Protein AF-A0A1I0ZGV3-F1 (afdb_monomer)

Structure (mmCIF, N/CA/C/O backbone):
data_AF-A0A1I0ZGV3-F1
#
_entry.id   AF-A0A1I0ZGV3-F1
#
loop_
_atom_site.group_PDB
_atom_site.id
_atom_site.type_symbol
_atom_site.label_atom_id
_atom_site.label_alt_id
_atom_site.label_comp_id
_atom_site.label_asym_id
_atom_site.label_entity_id
_atom_site.label_seq_id
_atom_site.pdbx_PDB_ins_code
_atom_site.Cartn_x
_atom_site.Cartn_y
_atom_site.Cartn_z
_atom_site.occupancy
_atom_site.B_iso_or_equiv
_atom_site.auth_seq_id
_atom_site.auth_comp_id
_atom_site.auth_asym_id
_atom_site.auth_atom_id
_atom_site.pdbx_PDB_model_num
ATOM 1 N N . MET A 1 1 ? -9.608 -29.585 2.332 1.00 46.09 1 MET A N 1
ATOM 2 C CA . MET A 1 1 ? -9.531 -28.217 2.899 1.00 46.09 1 MET A CA 1
ATOM 3 C C . MET A 1 1 ? -9.778 -28.319 4.401 1.00 46.09 1 MET A C 1
ATOM 5 O O . MET A 1 1 ? -10.838 -28.793 4.777 1.00 46.09 1 MET A O 1
ATOM 9 N N . SER A 1 2 ? -8.791 -28.010 5.250 1.00 60.50 2 SER A N 1
ATOM 10 C CA . SER A 1 2 ? -8.854 -28.297 6.696 1.00 60.50 2 SER A CA 1
ATOM 11 C C . SER A 1 2 ? -9.482 -27.145 7.486 1.00 60.50 2 SER A C 1
ATOM 13 O O . SER A 1 2 ? -8.995 -26.018 7.429 1.00 60.50 2 SER A O 1
ATOM 15 N N . PHE A 1 3 ? -10.524 -27.459 8.259 1.00 58.72 3 PHE A N 1
ATOM 16 C CA . PHE A 1 3 ? -11.260 -26.591 9.192 1.00 58.72 3 PHE A CA 1
ATOM 17 C C . PHE A 1 3 ? -10.350 -25.778 10.138 1.00 58.72 3 PHE A C 1
ATOM 19 O O . PHE A 1 3 ? -10.660 -24.645 10.497 1.00 58.72 3 PHE A O 1
ATOM 26 N N . ARG A 1 4 ? -9.161 -26.310 10.458 1.00 60.09 4 ARG A N 1
ATOM 27 C CA . ARG A 1 4 ? -8.131 -25.636 11.268 1.00 60.09 4 ARG A CA 1
ATOM 28 C C . ARG A 1 4 ? -7.615 -24.333 10.642 1.00 60.09 4 ARG A C 1
ATOM 30 O O . ARG A 1 4 ? -7.276 -23.405 11.367 1.00 60.09 4 ARG A O 1
ATOM 37 N N . ARG A 1 5 ? -7.582 -24.244 9.306 1.00 57.56 5 ARG A N 1
ATOM 38 C CA . ARG A 1 5 ? -7.093 -23.062 8.574 1.00 57.56 5 ARG A CA 1
ATOM 39 C C . ARG A 1 5 ? -8.080 -21.898 8.631 1.00 57.56 5 ARG A C 1
ATOM 41 O O . ARG A 1 5 ? -7.670 -20.748 8.705 1.00 57.56 5 ARG A O 1
ATOM 48 N N . THR A 1 6 ? -9.374 -22.210 8.625 1.00 55.88 6 THR A N 1
ATOM 49 C CA . THR A 1 6 ? -10.443 -21.223 8.792 1.00 55.88 6 THR A CA 1
ATOM 50 C C . THR A 1 6 ? -10.359 -20.597 10.180 1.00 55.88 6 THR A C 1
ATOM 52 O O . THR A 1 6 ? -10.360 -19.382 10.292 1.00 55.88 6 THR A O 1
ATOM 55 N N . ILE A 1 7 ? -10.172 -21.416 11.219 1.00 53.72 7 ILE A N 1
ATOM 56 C CA . ILE A 1 7 ? -10.052 -20.963 12.610 1.00 53.72 7 ILE A CA 1
ATOM 57 C C . ILE A 1 7 ? -8.876 -19.987 12.782 1.00 53.72 7 ILE A C 1
ATOM 59 O O . ILE A 1 7 ? -9.096 -18.867 13.221 1.00 53.72 7 ILE A O 1
ATOM 63 N N . ALA A 1 8 ? -7.657 -20.337 12.357 1.00 57.25 8 ALA A N 1
ATOM 64 C CA . ALA A 1 8 ? -6.487 -19.460 12.522 1.00 57.25 8 ALA A CA 1
ATOM 65 C C . ALA A 1 8 ? -6.652 -18.070 11.864 1.00 57.25 8 ALA A C 1
ATOM 67 O O . ALA A 1 8 ? -6.221 -17.067 12.426 1.00 57.25 8 ALA A O 1
ATOM 68 N N . LYS A 1 9 ? -7.345 -17.994 10.717 1.00 53.84 9 LYS A N 1
ATOM 69 C CA . LYS A 1 9 ? -7.628 -16.733 10.011 1.00 53.84 9 LYS A CA 1
ATOM 70 C C . LYS A 1 9 ? -8.585 -15.807 10.780 1.00 53.84 9 LYS A C 1
ATOM 72 O O . LYS A 1 9 ? -8.523 -14.598 10.601 1.00 53.84 9 LYS A O 1
ATOM 77 N N . TYR A 1 10 ? -9.461 -16.359 11.622 1.00 53.72 10 TYR A N 1
ATOM 78 C CA . TYR A 1 10 ? -10.417 -15.585 12.425 1.00 53.72 10 TYR A CA 1
ATOM 79 C C . TYR A 1 10 ? -9.910 -15.235 13.834 1.00 53.72 10 TYR A C 1
ATOM 81 O O . TYR A 1 10 ? -10.564 -14.447 14.512 1.00 53.72 10 TYR A O 1
ATOM 89 N N . PHE A 1 11 ? -8.769 -15.785 14.270 1.00 56.00 11 PHE A N 1
ATOM 90 C CA . PHE A 1 11 ? -8.153 -15.479 15.573 1.00 56.00 11 PHE A CA 1
ATOM 91 C C . PHE A 1 11 ? -6.962 -14.511 15.492 1.00 56.00 11 PHE A C 1
ATOM 93 O O . PHE A 1 11 ? -6.548 -13.999 16.527 1.00 56.00 11 PHE A O 1
ATOM 100 N N . SER A 1 12 ? -6.422 -14.249 14.297 1.00 72.69 12 SER A N 1
ATOM 101 C CA . SER A 1 12 ? -5.383 -13.234 14.096 1.00 72.69 12 SER A CA 1
ATOM 102 C C . SER A 1 12 ? -6.012 -11.843 13.997 1.00 72.69 12 SER A C 1
ATOM 104 O O . SER A 1 12 ? -6.942 -11.627 13.218 1.00 72.69 12 SER A O 1
ATOM 106 N N . ASP A 1 13 ? -5.495 -10.890 14.767 1.00 85.38 13 ASP A N 1
ATOM 107 C CA . ASP A 1 13 ? -5.765 -9.459 14.604 1.00 85.38 13 ASP A CA 1
ATOM 108 C C . ASP A 1 13 ? -4.978 -8.854 13.431 1.00 85.38 13 ASP A C 1
ATOM 110 O O . ASP A 1 13 ? -5.197 -7.698 13.073 1.00 85.38 13 ASP A O 1
ATOM 114 N N . HIS A 1 14 ? -4.111 -9.651 12.809 1.00 90.19 14 HIS A N 1
ATOM 115 C CA . HIS A 1 14 ? -3.219 -9.262 11.736 1.00 90.19 14 HIS A CA 1
ATOM 116 C C . HIS A 1 14 ? -3.514 -10.003 10.423 1.00 90.19 14 HIS A C 1
ATOM 118 O O . HIS A 1 14 ? -3.778 -11.212 10.423 1.00 90.19 14 HIS A O 1
ATOM 124 N N . ALA A 1 15 ? -3.424 -9.288 9.303 1.00 92.38 15 ALA A N 1
ATOM 125 C CA . ALA A 1 15 ? -3.455 -9.836 7.953 1.00 92.38 15 ALA A CA 1
ATOM 126 C C . ALA A 1 15 ? -2.461 -9.090 7.055 1.00 92.38 15 ALA A C 1
ATOM 128 O O . ALA A 1 15 ? -2.390 -7.863 7.091 1.00 92.38 15 ALA A O 1
ATOM 129 N N . GLU A 1 16 ? -1.750 -9.825 6.206 1.00 94.31 16 GLU A N 1
ATOM 130 C CA . GLU A 1 16 ? -0.783 -9.271 5.259 1.00 94.31 16 GLU A CA 1
ATOM 131 C C . GLU A 1 16 ? -0.945 -9.891 3.869 1.00 94.31 16 GLU A C 1
ATOM 133 O O . GLU A 1 16 ? -1.477 -10.999 3.728 1.00 94.31 16 GLU A O 1
ATOM 138 N N . THR A 1 17 ? -0.491 -9.176 2.841 1.00 96.62 17 THR A N 1
ATOM 139 C CA . THR A 1 17 ? -0.344 -9.733 1.497 1.00 96.62 17 THR A CA 1
ATOM 140 C C . THR A 1 17 ? 1.020 -10.386 1.316 1.00 96.62 17 THR A C 1
ATOM 142 O O . THR A 1 17 ? 2.015 -9.945 1.884 1.00 96.62 17 THR A O 1
ATOM 145 N N . ASN A 1 18 ? 1.081 -11.445 0.507 1.00 94.38 18 ASN A N 1
ATOM 146 C CA . ASN A 1 18 ? 2.346 -11.992 0.013 1.00 94.38 18 ASN A CA 1
ATOM 147 C C . ASN A 1 18 ? 2.156 -12.733 -1.323 1.00 94.38 18 ASN A C 1
ATOM 149 O O . ASN A 1 18 ? 1.044 -13.119 -1.685 1.00 94.38 18 ASN A O 1
ATOM 153 N N . ASP A 1 19 ? 3.244 -12.951 -2.068 1.00 93.75 19 ASP A N 1
ATOM 154 C CA . ASP A 1 19 ? 3.204 -13.511 -3.431 1.00 93.75 19 ASP A CA 1
ATOM 155 C C . ASP A 1 19 ? 2.513 -14.884 -3.528 1.00 93.75 19 ASP A C 1
ATOM 157 O O . ASP A 1 19 ? 1.879 -15.200 -4.535 1.00 93.75 19 ASP A O 1
ATOM 161 N N . THR A 1 20 ? 2.643 -15.723 -2.498 1.00 94.50 20 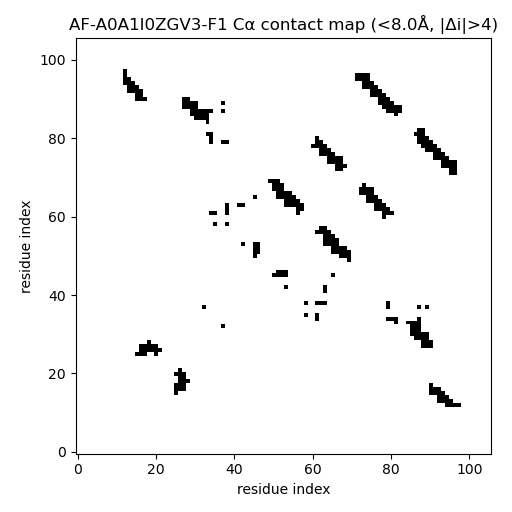THR A N 1
ATOM 162 C CA . THR A 1 20 ? 2.155 -17.112 -2.495 1.00 94.50 20 THR A CA 1
ATOM 163 C C . THR A 1 20 ? 1.040 -17.339 -1.479 1.00 94.50 20 THR A C 1
ATOM 165 O O . THR A 1 20 ? 0.829 -18.465 -1.014 1.00 94.50 20 THR A O 1
ATOM 168 N N . HIS A 1 21 ? 0.292 -16.281 -1.152 1.00 92.81 21 HIS A N 1
ATOM 169 C CA . HIS A 1 21 ? -0.697 -16.327 -0.086 1.00 92.81 21 HIS A CA 1
ATOM 170 C C . HIS A 1 21 ? -1.774 -17.377 -0.389 1.00 92.81 21 HIS A C 1
ATOM 172 O O . HIS A 1 21 ? -2.288 -17.485 -1.506 1.00 92.81 21 HIS A O 1
ATOM 178 N N . ILE A 1 22 ? -2.131 -18.178 0.620 1.00 89.56 22 ILE A N 1
ATOM 179 C CA . ILE A 1 22 ? -3.090 -19.285 0.465 1.00 89.56 22 ILE A CA 1
ATOM 180 C C . ILE A 1 22 ? -4.513 -18.809 0.156 1.00 89.56 22 ILE A C 1
ATOM 182 O O . ILE A 1 22 ? -5.315 -19.547 -0.416 1.00 89.56 22 ILE A O 1
ATOM 186 N N . ASP A 1 23 ? -4.830 -17.591 0.583 1.00 89.75 23 ASP A N 1
ATOM 187 C CA . ASP A 1 23 ? -6.011 -16.848 0.161 1.00 89.75 23 ASP A CA 1
ATOM 188 C C . ASP A 1 23 ? -5.674 -15.989 -1.066 1.00 89.75 23 ASP A C 1
ATOM 190 O O . ASP A 1 23 ? -4.870 -15.063 -0.918 1.00 89.75 23 ASP A O 1
ATOM 194 N N . PRO A 1 24 ? -6.296 -16.244 -2.232 1.00 92.12 24 PRO A N 1
ATOM 195 C CA . PRO A 1 24 ? -6.083 -15.457 -3.441 1.00 92.12 24 PRO A CA 1
ATOM 196 C C . PRO A 1 24 ? -6.379 -13.963 -3.281 1.00 92.12 24 PRO A C 1
ATOM 198 O O . PRO A 1 24 ? -5.768 -13.164 -3.979 1.00 92.12 24 PRO A O 1
ATOM 201 N N . SER A 1 25 ? -7.279 -13.558 -2.374 1.00 92.38 25 SER A N 1
ATOM 202 C CA . SER A 1 25 ? -7.573 -12.130 -2.175 1.00 92.38 25 SER A CA 1
ATOM 203 C C . SER A 1 25 ? -6.487 -11.381 -1.399 1.00 92.38 25 SER A C 1
ATOM 205 O O . SER A 1 25 ? -6.579 -10.168 -1.250 1.00 92.38 25 SER A O 1
ATOM 207 N N . LEU A 1 26 ? -5.514 -12.102 -0.839 1.00 94.62 26 LEU A N 1
ATOM 208 C CA . LEU A 1 26 ? -4.365 -11.552 -0.120 1.00 94.62 26 LEU A CA 1
ATOM 209 C C . LEU A 1 26 ? -3.055 -11.846 -0.869 1.00 94.62 26 LEU A C 1
ATOM 211 O O . LEU A 1 26 ? -1.973 -11.740 -0.301 1.00 94.62 26 LEU A O 1
ATOM 215 N N . GLN A 1 27 ? -3.132 -12.235 -2.142 1.00 97.06 27 GLN A N 1
ATOM 216 C CA . GLN A 1 27 ? -1.938 -12.357 -2.967 1.00 97.06 27 GLN A CA 1
ATOM 217 C C . GLN A 1 27 ? -1.455 -10.981 -3.422 1.00 97.06 27 GLN A C 1
ATOM 219 O O . GLN A 1 27 ? -2.255 -10.105 -3.752 1.00 97.06 27 GLN A O 1
ATOM 224 N N . THR A 1 28 ? -0.138 -10.798 -3.458 1.00 97.00 28 THR A N 1
ATOM 225 C CA . THR A 1 28 ? 0.487 -9.576 -3.971 1.00 97.00 28 THR A CA 1
ATOM 226 C C . THR A 1 28 ? 0.077 -9.323 -5.421 1.00 97.00 28 THR A C 1
ATOM 228 O O . THR A 1 28 ? 0.211 -10.181 -6.297 1.00 97.00 28 THR A O 1
ATOM 231 N N . HIS A 1 29 ? -0.387 -8.105 -5.699 1.00 96.19 29 HIS A N 1
ATOM 232 C CA . HIS A 1 29 ? -0.738 -7.678 -7.049 1.00 96.19 29 HIS A CA 1
ATOM 233 C C . HIS A 1 29 ? 0.346 -6.781 -7.646 1.00 96.19 29 HIS A C 1
ATOM 235 O O . HIS A 1 29 ? 0.880 -5.883 -6.996 1.00 96.19 29 HIS A O 1
ATOM 241 N N . TYR A 1 30 ? 0.622 -7.001 -8.933 1.00 97.81 30 TYR A N 1
ATO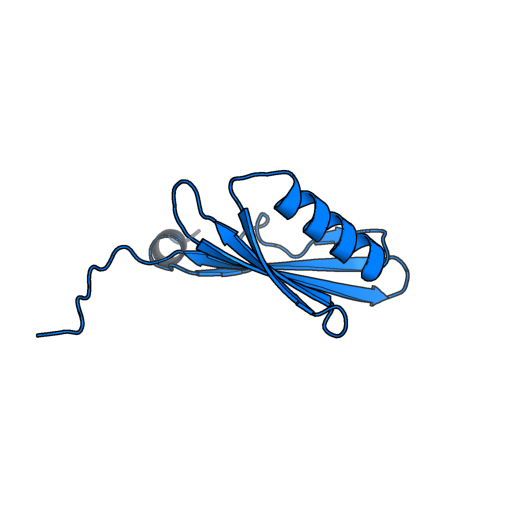M 242 C CA . TYR A 1 30 ? 1.603 -6.239 -9.694 1.00 97.81 30 TYR A CA 1
ATOM 243 C C . TYR A 1 30 ? 0.918 -5.311 -10.691 1.00 97.81 30 TYR A C 1
ATOM 245 O O . TYR A 1 30 ? 0.203 -5.756 -11.590 1.00 97.81 30 TYR A O 1
ATOM 253 N N . TYR A 1 31 ? 1.204 -4.022 -10.578 1.00 97.69 31 TYR A N 1
ATOM 254 C CA . TYR A 1 31 ? 0.595 -2.971 -11.379 1.00 97.69 31 TYR A CA 1
ATOM 255 C C . TYR A 1 31 ? 1.586 -2.392 -12.387 1.00 97.69 31 TYR A C 1
ATOM 257 O O . TYR A 1 31 ? 2.787 -2.268 -12.122 1.00 97.69 31 TYR A O 1
ATOM 265 N N . LYS A 1 32 ? 1.066 -1.993 -13.554 1.00 97.94 32 LYS A N 1
ATOM 266 C CA . LYS A 1 32 ? 1.844 -1.329 -14.606 1.00 97.94 32 LYS A CA 1
ATOM 267 C C . LYS A 1 32 ? 2.012 0.158 -14.297 1.00 97.94 32 LYS A C 1
ATOM 269 O O . LYS A 1 32 ? 1.352 1.007 -14.888 1.00 97.94 32 LYS A O 1
ATOM 274 N N . THR A 1 33 ? 2.880 0.467 -13.344 1.00 98.00 33 THR A N 1
ATOM 275 C CA . THR A 1 33 ? 3.129 1.834 -12.872 1.00 98.00 33 THR A CA 1
ATOM 276 C C . THR A 1 3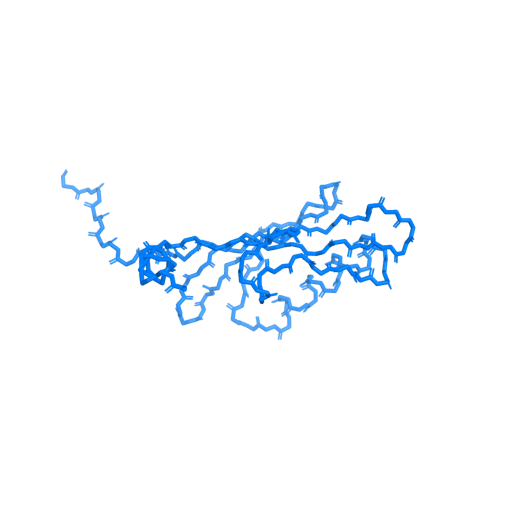3 ? 4.569 1.991 -12.376 1.00 98.00 33 THR A C 1
ATOM 278 O O . THR A 1 33 ? 5.340 1.037 -12.412 1.00 98.00 33 THR A O 1
ATOM 281 N N . THR A 1 34 ? 4.954 3.199 -11.970 1.00 98.00 34 THR A N 1
ATOM 282 C CA . THR A 1 34 ? 6.202 3.447 -11.230 1.00 98.00 34 THR A CA 1
ATOM 283 C C . THR A 1 34 ? 5.918 3.443 -9.728 1.00 98.00 34 THR A C 1
ATOM 285 O O . THR A 1 34 ? 4.774 3.678 -9.329 1.00 98.00 34 THR A O 1
ATOM 288 N N . SER A 1 35 ? 6.936 3.230 -8.882 1.00 96.69 35 SER A N 1
ATOM 289 C CA . SER A 1 35 ? 6.754 3.320 -7.421 1.00 96.69 35 SER A CA 1
ATOM 290 C C . SER A 1 35 ? 6.167 4.665 -6.998 1.00 96.69 35 SER A C 1
ATOM 292 O O . SER A 1 35 ? 5.208 4.705 -6.241 1.00 96.69 35 SER A O 1
ATOM 294 N N . GLU A 1 36 ? 6.678 5.766 -7.557 1.00 97.00 36 GLU A N 1
ATOM 295 C CA . GLU A 1 36 ? 6.204 7.120 -7.249 1.00 97.00 36 GLU A CA 1
ATOM 296 C C . GLU A 1 36 ? 4.717 7.304 -7.582 1.00 97.00 36 GLU A C 1
ATOM 298 O O . GLU A 1 36 ? 3.941 7.778 -6.756 1.00 97.00 36 GLU A O 1
ATOM 303 N N . LYS A 1 37 ? 4.285 6.880 -8.777 1.00 97.94 37 LYS A N 1
ATOM 304 C CA . LYS A 1 37 ? 2.874 6.969 -9.176 1.00 97.94 37 LYS A CA 1
ATOM 30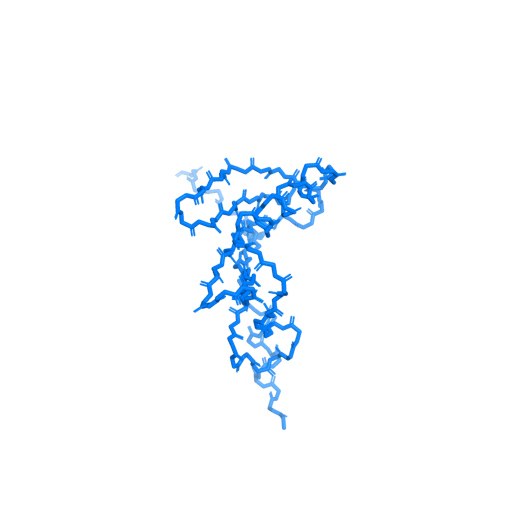5 C C . LYS A 1 37 ? 1.980 6.078 -8.313 1.00 97.94 37 LYS A C 1
ATOM 307 O O . LYS A 1 37 ? 0.859 6.477 -8.012 1.00 97.94 37 LYS A O 1
ATOM 312 N N . GLY A 1 38 ? 2.459 4.893 -7.929 1.00 97.75 38 GLY A N 1
ATOM 313 C CA . GLY A 1 38 ? 1.749 3.999 -7.012 1.00 97.75 38 GLY A CA 1
ATOM 314 C C . GLY A 1 38 ? 1.569 4.620 -5.626 1.00 97.75 38 GLY A C 1
ATOM 315 O O . GLY A 1 38 ? 0.451 4.668 -5.121 1.00 97.75 38 GLY A O 1
ATOM 316 N N . LEU A 1 39 ? 2.638 5.178 -5.055 1.00 98.19 39 LEU A N 1
ATOM 317 C CA . LEU A 1 39 ? 2.599 5.824 -3.743 1.00 98.19 39 LEU A CA 1
ATOM 318 C C . LEU A 1 39 ? 1.685 7.058 -3.744 1.00 98.19 39 LEU A C 1
ATOM 320 O O . LEU A 1 39 ? 0.835 7.190 -2.867 1.00 98.19 39 LEU A O 1
ATOM 324 N N . ASN A 1 40 ? 1.778 7.908 -4.773 1.00 98.12 40 ASN A N 1
ATOM 325 C CA . ASN A 1 40 ? 0.906 9.078 -4.924 1.00 98.12 40 ASN A CA 1
ATOM 326 C C . ASN A 1 40 ? -0.576 8.685 -5.065 1.00 98.12 40 ASN A C 1
ATOM 328 O O . ASN A 1 40 ? -1.458 9.391 -4.579 1.00 98.12 40 ASN A O 1
ATOM 332 N N . MET A 1 41 ? -0.873 7.563 -5.731 1.00 97.44 41 MET A N 1
ATOM 333 C CA . MET A 1 41 ? -2.239 7.042 -5.816 1.00 97.44 41 MET A CA 1
ATOM 334 C C . MET A 1 41 ? -2.763 6.640 -4.432 1.00 97.44 41 MET A C 1
ATOM 336 O O . MET A 1 41 ? -3.875 7.038 -4.086 1.00 97.44 41 MET A O 1
ATOM 340 N N . LEU A 1 42 ? -1.970 5.912 -3.636 1.00 97.44 42 LEU A N 1
ATOM 341 C CA . LEU A 1 42 ? -2.362 5.506 -2.282 1.00 97.44 42 LEU A CA 1
ATOM 342 C C . LEU A 1 42 ? -2.558 6.709 -1.358 1.00 97.44 42 LEU A C 1
ATOM 344 O O . LEU A 1 42 ? -3.551 6.773 -0.636 1.00 97.44 42 LEU A O 1
ATOM 348 N N . GLU A 1 43 ? -1.656 7.690 -1.422 1.00 98.25 43 GLU A N 1
ATOM 349 C CA . GLU A 1 43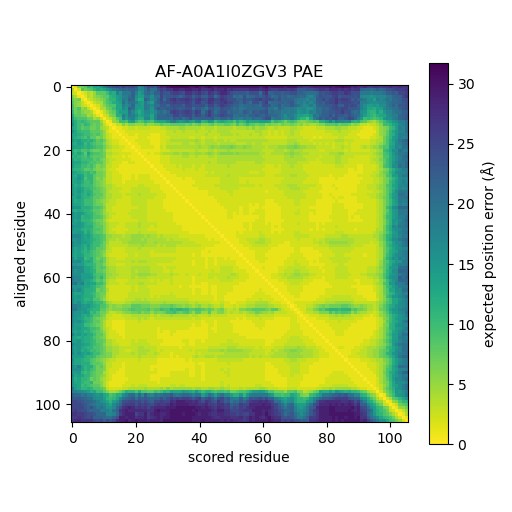 ? -1.785 8.938 -0.670 1.00 98.25 43 GLU A CA 1
ATOM 350 C C . GLU A 1 43 ? -3.104 9.650 -1.003 1.00 98.25 43 GLU A C 1
ATOM 352 O O . GLU A 1 43 ? -3.843 10.045 -0.101 1.00 98.25 43 GLU A O 1
ATOM 357 N N . ASN A 1 44 ? -3.446 9.763 -2.290 1.00 98.12 44 ASN A N 1
ATOM 358 C CA . ASN A 1 44 ? -4.714 10.353 -2.718 1.00 98.12 44 ASN A CA 1
ATOM 359 C C . ASN A 1 44 ? -5.925 9.528 -2.261 1.00 98.12 44 ASN A C 1
ATOM 361 O O . ASN A 1 44 ? -6.929 10.107 -1.850 1.00 98.12 44 ASN A O 1
ATOM 365 N N . LEU A 1 45 ? -5.847 8.194 -2.307 1.00 96.88 45 LEU A N 1
ATOM 366 C CA . LEU A 1 45 ? -6.919 7.310 -1.846 1.00 96.88 45 LEU A CA 1
ATOM 367 C C . LEU A 1 45 ? -7.212 7.538 -0.361 1.00 96.88 45 LEU A C 1
ATOM 369 O O . LEU A 1 45 ? -8.364 7.764 0.003 1.00 96.88 45 LEU A O 1
ATOM 373 N N . PHE A 1 46 ? -6.180 7.539 0.485 1.00 96.88 46 PHE A N 1
ATOM 374 C CA . PHE A 1 46 ? -6.355 7.756 1.920 1.00 96.88 46 PHE A CA 1
ATOM 375 C C . PHE A 1 46 ? -6.790 9.187 2.256 1.00 96.88 46 PHE A C 1
ATOM 377 O O . PHE A 1 46 ? -7.588 9.363 3.169 1.00 96.88 46 PHE A O 1
ATOM 384 N N . LYS A 1 47 ? -6.334 10.210 1.520 1.00 96.94 47 LYS A N 1
ATOM 385 C CA . LYS A 1 47 ? -6.775 11.602 1.741 1.00 96.94 47 LYS A CA 1
ATOM 386 C C . LYS A 1 47 ? -8.232 11.852 1.355 1.00 96.94 47 LYS A C 1
ATOM 388 O O . LYS A 1 47 ? -8.888 12.680 1.982 1.00 96.94 47 LYS A O 1
ATOM 393 N N . ASN A 1 48 ? -8.723 11.177 0.318 1.00 97.62 48 ASN A N 1
ATOM 394 C CA . ASN A 1 48 ? -10.062 11.416 -0.225 1.00 97.62 48 ASN A CA 1
ATOM 395 C C . ASN A 1 48 ? -11.176 10.680 0.530 1.00 97.62 48 ASN A C 1
ATOM 397 O O . ASN A 1 48 ? -12.351 10.939 0.269 1.00 97.62 48 ASN A O 1
ATOM 401 N N . ASP A 1 49 ? -10.837 9.786 1.460 1.00 96.19 49 ASP A N 1
ATOM 402 C CA . ASP A 1 49 ? -11.812 9.069 2.276 1.00 96.19 49 ASP A CA 1
ATOM 403 C C . ASP A 1 49 ? -11.612 9.398 3.771 1.00 96.19 49 ASP A C 1
ATOM 405 O O . ASP A 1 49 ? -10.603 9.010 4.366 1.00 96.19 49 ASP A O 1
ATOM 409 N N . PRO A 1 50 ? -12.586 10.065 4.428 1.00 95.12 50 PRO A N 1
ATOM 410 C CA . PRO A 1 50 ? -12.492 10.469 5.834 1.00 95.12 50 PRO A CA 1
ATOM 411 C C . PRO A 1 50 ? -12.489 9.290 6.821 1.00 95.12 50 PRO A C 1
ATOM 413 O O . PRO A 1 50 ? -12.503 9.501 8.036 1.00 95.12 50 PRO A O 1
ATOM 416 N N . LYS A 1 51 ? -12.564 8.048 6.333 1.00 95.81 51 LYS A N 1
ATOM 417 C CA . LYS A 1 51 ? -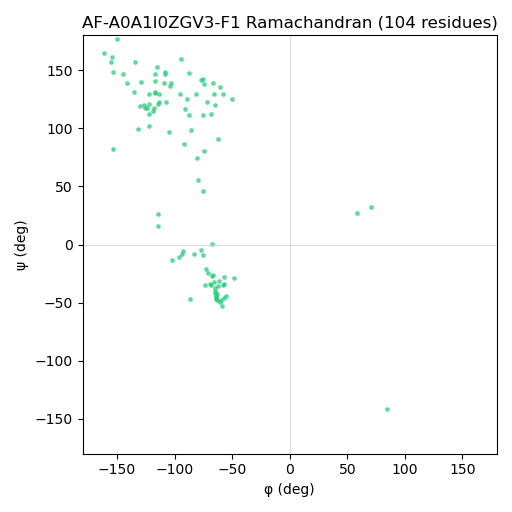12.345 6.834 7.116 1.00 95.81 51 LYS A CA 1
ATOM 418 C C . LYS A 1 51 ? -10.875 6.639 7.493 1.00 95.81 51 LYS A C 1
ATOM 420 O O . LYS A 1 51 ? -10.624 5.968 8.495 1.00 95.81 51 LYS A O 1
ATOM 425 N N . TYR A 1 52 ? -9.935 7.202 6.735 1.00 96.81 52 TYR A N 1
ATOM 426 C CA . TYR A 1 52 ? -8.502 7.019 6.953 1.00 96.81 52 TYR A CA 1
ATOM 427 C C . TYR A 1 52 ? -7.841 8.284 7.501 1.00 96.81 52 TYR A C 1
ATOM 429 O O . TYR A 1 52 ? -8.230 9.409 7.196 1.00 96.81 52 TYR A O 1
ATOM 437 N N . HIS A 1 53 ? -6.805 8.084 8.306 1.00 97.12 53 HIS A N 1
ATOM 438 C CA . HIS A 1 53 ? -5.882 9.120 8.745 1.00 97.12 53 HIS A CA 1
ATOM 439 C C . HIS A 1 53 ? -4.465 8.670 8.398 1.00 97.12 53 HIS A C 1
ATOM 441 O O . HIS A 1 53 ? -4.025 7.644 8.903 1.00 97.12 53 HIS A O 1
ATOM 447 N N . ILE A 1 54 ? -3.764 9.404 7.533 1.00 98.00 54 ILE A N 1
ATOM 448 C CA . ILE A 1 54 ? -2.367 9.100 7.188 1.00 98.00 54 ILE A CA 1
ATOM 449 C C . ILE A 1 54 ? -1.481 9.453 8.386 1.00 98.00 54 ILE A C 1
ATOM 451 O O . ILE A 1 54 ? -1.465 10.606 8.810 1.00 98.00 54 ILE A O 1
ATOM 455 N N . ASN A 1 55 ? -0.729 8.480 8.899 1.00 97.69 55 ASN A N 1
ATOM 456 C CA . ASN A 1 55 ? 0.209 8.679 10.003 1.00 97.69 55 ASN A CA 1
ATOM 457 C C . ASN A 1 55 ? 1.578 9.143 9.488 1.00 97.69 55 ASN A C 1
ATOM 459 O O . ASN A 1 55 ? 2.150 10.086 10.029 1.00 97.69 55 ASN A O 1
ATOM 463 N N . ALA A 1 56 ? 2.110 8.487 8.452 1.00 97.69 56 ALA A N 1
ATOM 464 C CA . ALA A 1 56 ? 3.407 8.818 7.868 1.00 97.69 56 ALA A CA 1
ATOM 465 C C . ALA A 1 56 ? 3.511 8.373 6.403 1.00 97.69 56 ALA A C 1
ATOM 467 O O . ALA A 1 56 ? 2.828 7.450 5.961 1.00 97.69 56 ALA A O 1
ATOM 468 N N . ILE A 1 57 ? 4.409 9.023 5.658 1.00 98.00 57 ILE A N 1
ATOM 469 C CA . ILE A 1 57 ? 4.780 8.650 4.289 1.00 98.00 57 ILE A CA 1
ATOM 470 C C . ILE A 1 57 ? 6.305 8.600 4.216 1.00 98.00 57 ILE A C 1
ATOM 472 O O . ILE A 1 57 ? 6.964 9.622 4.410 1.00 98.00 57 ILE A O 1
ATOM 476 N N . SER A 1 58 ? 6.863 7.434 3.898 1.00 96.94 58 SER A N 1
ATOM 477 C CA . SER A 1 58 ? 8.283 7.255 3.599 1.00 96.94 58 SER A CA 1
ATOM 478 C C . SER A 1 58 ? 8.471 7.076 2.099 1.00 96.94 58 SER A C 1
ATOM 480 O O . SER A 1 58 ? 8.334 5.983 1.554 1.00 96.94 58 SER A O 1
ATOM 482 N N . LYS A 1 59 ? 8.801 8.165 1.400 1.00 95.56 59 LYS A N 1
ATOM 483 C CA . LYS A 1 59 ? 9.062 8.108 -0.048 1.00 95.56 59 LYS A CA 1
ATOM 484 C C . LYS A 1 59 ? 10.307 7.291 -0.386 1.00 95.56 59 LYS A C 1
ATOM 486 O O . LYS A 1 59 ? 10.335 6.655 -1.432 1.00 95.56 59 LYS A O 1
ATOM 491 N N . GLU A 1 60 ? 11.306 7.308 0.494 1.00 95.12 60 GLU A N 1
ATOM 492 C CA . GLU A 1 60 ? 12.556 6.563 0.324 1.00 95.12 60 GLU A CA 1
ATOM 493 C C . GLU A 1 60 ? 12.322 5.049 0.340 1.00 95.12 60 GLU A C 1
ATOM 495 O O . GLU A 1 60 ? 12.865 4.333 -0.498 1.00 95.12 60 GLU A O 1
ATOM 500 N N . HIS A 1 61 ? 11.469 4.570 1.248 1.00 95.62 61 HIS A N 1
ATOM 501 C CA . HIS A 1 61 ? 11.143 3.146 1.362 1.00 95.62 61 HIS A CA 1
ATOM 502 C C . HIS A 1 61 ? 9.905 2.742 0.549 1.00 95.62 61 HIS A C 1
ATOM 504 O O . HIS A 1 61 ? 9.604 1.559 0.427 1.00 95.62 61 HIS A O 1
ATOM 510 N N . GLY A 1 62 ? 9.205 3.709 -0.054 1.00 97.25 62 GLY A N 1
ATOM 511 C CA . GLY A 1 62 ? 7.981 3.461 -0.812 1.00 97.25 62 GLY A CA 1
ATOM 512 C C . GLY A 1 62 ? 6.799 3.077 0.077 1.00 97.25 62 GLY A C 1
ATOM 513 O O . GLY A 1 62 ? 5.952 2.304 -0.352 1.00 97.25 62 GLY A O 1
ATOM 514 N N . GLU A 1 63 ? 6.732 3.592 1.303 1.00 98.06 63 GLU A N 1
ATOM 515 C CA . GLU A 1 63 ? 5.742 3.183 2.301 1.00 98.06 63 GLU A CA 1
ATOM 516 C C . GLU A 1 63 ? 4.806 4.323 2.699 1.00 98.06 63 GLU A C 1
ATOM 518 O O . GLU A 1 63 ? 5.197 5.491 2.778 1.00 98.06 63 GLU A O 1
ATOM 523 N N . ILE A 1 64 ? 3.560 3.973 3.000 1.00 98.44 64 ILE A N 1
ATOM 524 C CA . ILE A 1 64 ? 2.572 4.858 3.613 1.00 98.44 64 ILE A CA 1
ATOM 525 C C . ILE A 1 64 ? 1.856 4.110 4.733 1.00 98.44 64 ILE A C 1
ATOM 527 O O . ILE A 1 64 ? 1.380 2.992 4.541 1.00 98.44 64 ILE A O 1
ATOM 531 N N . SER A 1 65 ? 1.765 4.736 5.903 1.00 98.06 65 SER A N 1
ATOM 532 C CA . SER A 1 65 ? 0.997 4.213 7.027 1.00 98.06 65 SER A CA 1
ATOM 533 C C . SER A 1 65 ? -0.254 5.046 7.274 1.00 98.06 65 SER A C 1
ATOM 535 O O . SER A 1 65 ? -0.235 6.277 7.181 1.00 98.06 65 SER A O 1
ATOM 537 N N . ALA A 1 66 ? -1.360 4.366 7.565 1.00 98.00 66 ALA A N 1
ATOM 538 C CA . ALA A 1 66 ? -2.644 4.991 7.837 1.00 98.00 66 ALA A CA 1
ATOM 539 C C . ALA A 1 66 ? -3.443 4.224 8.898 1.00 98.00 66 ALA A C 1
ATOM 541 O O . ALA A 1 66 ? -3.425 2.996 8.956 1.00 98.00 66 ALA A O 1
ATOM 542 N N . THR A 1 67 ? -4.219 4.948 9.696 1.00 97.06 67 THR A N 1
ATOM 543 C CA . THR A 1 67 ? -5.169 4.385 10.657 1.00 97.06 67 THR A CA 1
ATOM 544 C C . THR A 1 67 ? -6.592 4.506 10.120 1.00 97.06 67 THR A C 1
ATOM 546 O O . THR A 1 67 ? -6.999 5.562 9.636 1.00 97.06 67 THR A O 1
ATOM 549 N N . ILE A 1 68 ? -7.391 3.447 10.260 1.00 95.38 68 ILE A N 1
ATOM 550 C CA . ILE A 1 68 ? -8.846 3.519 10.104 1.00 95.38 68 ILE A CA 1
ATOM 551 C C . ILE A 1 68 ? -9.434 4.179 11.354 1.00 95.38 68 ILE A C 1
ATOM 553 O O . ILE A 1 68 ? -9.431 3.587 12.431 1.00 95.38 68 ILE A O 1
ATOM 557 N N . VAL A 1 69 ? -9.974 5.388 11.209 1.00 92.00 69 VAL A N 1
ATOM 558 C CA . VAL A 1 69 ? -10.531 6.180 12.322 1.00 92.00 69 VAL A CA 1
ATOM 559 C C . VAL A 1 69 ? -12.049 6.040 12.474 1.00 92.00 69 VAL A C 1
ATOM 561 O O . VAL A 1 69 ? -12.606 6.458 13.488 1.00 92.00 69 VAL A O 1
ATOM 564 N N . LYS A 1 70 ? -12.737 5.432 11.495 1.00 89.06 70 LYS A N 1
ATOM 565 C CA . LYS A 1 70 ? -14.189 5.178 11.530 1.00 89.06 70 LYS A CA 1
ATOM 566 C C . LYS A 1 70 ? -14.511 3.690 11.379 1.00 89.06 70 LYS A C 1
ATOM 568 O O . LYS A 1 70 ? -14.087 3.051 10.417 1.00 89.06 70 LYS A O 1
ATOM 573 N N . GLY A 1 71 ? -15.338 3.161 12.283 1.00 86.75 71 GLY A N 1
ATOM 574 C CA . GLY A 1 71 ? -15.714 1.744 12.317 1.00 86.75 71 GLY A CA 1
ATOM 575 C C . GLY A 1 71 ? -14.684 0.888 13.059 1.00 86.75 71 GLY A C 1
ATOM 576 O O . GLY A 1 71 ? -14.153 1.317 14.081 1.00 86.75 71 GLY A O 1
ATOM 577 N N . LYS A 1 72 ? -14.408 -0.329 12.565 1.00 86.25 72 LYS A N 1
ATOM 578 C CA . LYS A 1 72 ? -13.372 -1.203 13.140 1.00 86.25 72 LYS A CA 1
ATOM 579 C C . LYS A 1 72 ? -11.991 -0.589 12.888 1.00 86.25 72 LYS A C 1
ATOM 581 O O . LYS A 1 72 ? -11.560 -0.519 11.736 1.00 86.25 72 LYS A O 1
ATOM 586 N N . LYS A 1 73 ? -11.328 -0.145 13.959 1.00 91.69 73 LYS A N 1
ATOM 587 C CA . LYS A 1 73 ? -10.001 0.472 13.898 1.00 91.69 73 LYS A CA 1
ATOM 588 C C . LYS A 1 73 ? -8.943 -0.537 13.465 1.00 91.69 73 LYS A C 1
ATOM 590 O O . LYS A 1 73 ? -8.954 -1.695 13.887 1.00 91.69 73 LYS A O 1
ATOM 595 N N . ALA A 1 74 ? -8.035 -0.076 12.619 1.00 94.25 74 ALA A N 1
ATOM 596 C CA . ALA A 1 74 ? -6.889 -0.840 12.165 1.00 94.25 74 ALA A CA 1
ATOM 597 C C . ALA A 1 74 ? -5.757 0.102 11.777 1.00 94.25 74 ALA A C 1
ATOM 599 O O . ALA A 1 74 ? -6.006 1.199 11.275 1.00 94.25 74 ALA A O 1
ATOM 600 N N . PHE A 1 75 ? -4.534 -0.357 11.978 1.00 95.69 75 PHE A N 1
ATOM 601 C CA . PHE A 1 75 ? -3.330 0.240 11.443 1.00 95.69 75 PHE A CA 1
ATOM 602 C C . PHE A 1 75 ? -2.957 -0.472 10.145 1.00 95.69 75 PHE A C 1
ATOM 604 O O . PHE A 1 75 ? -2.927 -1.700 10.090 1.00 95.69 75 PHE A O 1
ATOM 611 N N . ILE A 1 76 ? -2.722 0.308 9.099 1.00 97.06 76 ILE A N 1
ATOM 612 C CA . ILE A 1 76 ? -2.385 -0.150 7.757 1.00 97.06 76 ILE A CA 1
ATOM 613 C C . ILE A 1 76 ? -0.985 0.362 7.447 1.00 97.06 76 ILE A C 1
ATOM 615 O O . ILE A 1 76 ? -0.728 1.558 7.573 1.00 97.06 76 ILE A O 1
ATOM 619 N N . VAL A 1 77 ? -0.116 -0.522 6.979 1.00 98.06 77 VAL A N 1
ATOM 620 C CA . VAL A 1 77 ? 1.120 -0.179 6.277 1.00 98.06 77 VAL A CA 1
ATOM 621 C C . VAL A 1 77 ? 0.964 -0.667 4.847 1.00 98.06 77 VAL A C 1
ATOM 623 O O . VAL A 1 77 ? 0.680 -1.842 4.626 1.00 98.06 77 VAL A O 1
ATOM 626 N N . ALA A 1 78 ? 1.100 0.237 3.883 1.00 98.31 78 ALA A N 1
ATOM 627 C CA . ALA A 1 78 ? 1.116 -0.106 2.472 1.00 98.31 78 ALA A CA 1
ATOM 628 C C . ALA A 1 78 ? 2.499 0.177 1.886 1.00 98.31 78 ALA A C 1
ATOM 630 O O . ALA A 1 78 ? 3.023 1.283 2.035 1.00 98.31 78 ALA A O 1
ATOM 631 N N . THR A 1 79 ? 3.056 -0.812 1.197 1.00 98.44 79 THR A N 1
ATOM 632 C CA . THR A 1 79 ? 4.411 -0.783 0.642 1.00 98.44 79 THR A CA 1
ATOM 633 C C . THR A 1 79 ? 4.339 -0.871 -0.878 1.00 98.44 79 THR A C 1
ATOM 635 O O . THR A 1 79 ? 3.637 -1.711 -1.437 1.00 98.44 79 THR A O 1
ATOM 638 N N . VAL A 1 80 ? 5.060 0.014 -1.564 1.00 98.38 80 VAL A N 1
ATOM 639 C CA . VAL A 1 80 ? 5.052 0.174 -3.020 1.00 98.38 80 VAL A CA 1
ATOM 640 C C . VAL A 1 80 ? 6.464 -0.022 -3.562 1.00 98.38 80 VAL A C 1
ATOM 642 O O . VAL A 1 80 ? 7.298 0.884 -3.521 1.00 98.38 80 VAL A O 1
ATOM 645 N N . ILE A 1 81 ? 6.727 -1.198 -4.136 1.00 97.56 81 ILE A N 1
ATOM 646 C CA . ILE A 1 81 ? 8.061 -1.580 -4.622 1.00 97.56 81 ILE A CA 1
ATOM 647 C C . ILE A 1 81 ? 8.011 -1.919 -6.112 1.00 97.56 81 ILE A C 1
ATOM 649 O O . ILE A 1 81 ? 7.317 -2.835 -6.554 1.00 97.56 81 ILE A O 1
ATOM 653 N N . MET A 1 82 ? 8.792 -1.199 -6.918 1.00 97.62 82 MET A N 1
ATOM 654 C CA . MET A 1 82 ? 8.982 -1.503 -8.336 1.00 97.62 82 MET A CA 1
ATOM 655 C C . MET A 1 82 ? 10.099 -2.531 -8.506 1.00 97.62 82 MET A C 1
ATOM 657 O O . MET A 1 82 ? 11.276 -2.189 -8.531 1.00 97.62 82 MET A O 1
ATOM 661 N N . VAL A 1 83 ? 9.719 -3.799 -8.662 1.00 96.81 83 VAL A N 1
ATOM 662 C CA . VAL A 1 83 ? 10.665 -4.922 -8.798 1.00 96.81 83 VAL A CA 1
ATOM 663 C C . VAL A 1 83 ? 11.372 -4.956 -10.160 1.00 96.81 83 VAL A C 1
ATOM 665 O O . VAL A 1 83 ? 12.418 -5.579 -10.307 1.00 96.81 83 VAL A O 1
ATOM 668 N N . ARG A 1 84 ? 10.791 -4.312 -11.182 1.00 96.44 84 ARG A N 1
ATOM 669 C CA . ARG A 1 84 ? 11.396 -4.028 -12.499 1.00 96.44 84 ARG A CA 1
ATOM 670 C C . ARG A 1 84 ? 10.605 -2.907 -13.191 1.00 96.44 84 ARG A C 1
ATOM 672 O O . ARG A 1 84 ? 9.475 -2.650 -12.770 1.00 96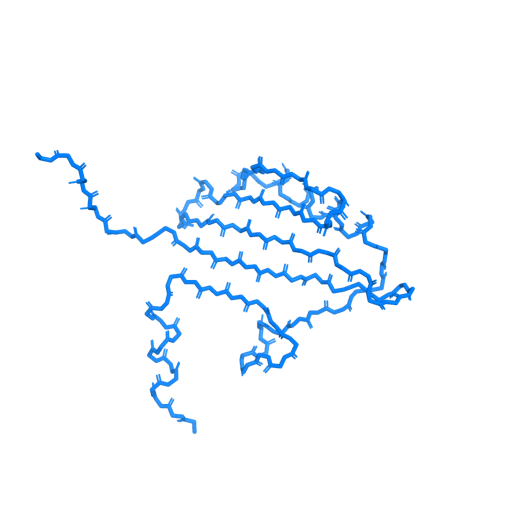.44 84 ARG A O 1
ATOM 679 N N . PRO A 1 85 ? 11.118 -2.263 -14.257 1.00 97.38 85 PRO A N 1
ATOM 680 C CA . PRO A 1 85 ? 10.424 -1.155 -14.914 1.00 97.38 85 PRO A CA 1
ATOM 681 C C . PRO A 1 85 ? 8.965 -1.483 -15.254 1.00 97.38 85 PRO A C 1
ATOM 683 O O . PRO A 1 85 ? 8.683 -2.482 -15.919 1.00 97.38 85 PRO A O 1
ATOM 686 N N . TYR A 1 86 ? 8.043 -0.638 -14.783 1.00 95.12 86 TYR A N 1
ATOM 687 C CA . TYR A 1 86 ? 6.594 -0.785 -14.965 1.00 95.12 86 TYR A CA 1
ATOM 688 C C . TYR A 1 86 ? 5.992 -2.088 -14.418 1.00 95.12 86 TYR A C 1
ATOM 690 O O . TYR A 1 86 ? 4.966 -2.555 -14.913 1.00 95.12 86 TYR A O 1
ATOM 698 N N . ARG A 1 87 ? 6.614 -2.682 -13.399 1.00 98.00 87 ARG A N 1
ATOM 699 C CA . ARG A 1 87 ? 6.036 -3.764 -12.603 1.00 98.00 87 ARG A CA 1
ATOM 700 C C . ARG A 1 87 ? 6.236 -3.434 -11.129 1.00 98.00 87 ARG A C 1
ATOM 702 O O . ARG A 1 87 ? 7.311 -3.669 -10.579 1.00 98.00 87 ARG A O 1
ATOM 709 N N . THR A 1 88 ? 5.183 -2.914 -10.514 1.00 98.50 88 THR A N 1
ATOM 710 C CA . THR A 1 88 ? 5.189 -2.451 -9.125 1.00 98.50 88 THR A CA 1
ATOM 711 C C . THR A 1 88 ? 4.265 -3.306 -8.281 1.00 98.50 88 THR A C 1
ATOM 713 O O . THR A 1 88 ? 3.078 -3.395 -8.586 1.00 98.50 88 THR A O 1
ATOM 716 N N . ALA A 1 89 ? 4.819 -3.936 -7.251 1.00 98.25 89 ALA A N 1
ATOM 717 C CA . ALA A 1 89 ? 4.051 -4.569 -6.193 1.00 98.25 89 ALA A CA 1
ATOM 718 C C . ALA A 1 89 ? 3.465 -3.483 -5.285 1.00 98.25 89 ALA A C 1
ATOM 720 O O . ALA A 1 89 ? 4.143 -2.497 -4.979 1.00 98.25 89 ALA A O 1
ATOM 721 N N . ILE A 1 90 ? 2.206 -3.662 -4.899 1.00 97.56 90 ILE A N 1
ATOM 722 C CA . ILE A 1 90 ? 1.587 -2.906 -3.813 1.00 97.56 90 ILE A CA 1
ATOM 723 C C . ILE A 1 90 ? 1.104 -3.931 -2.800 1.00 97.56 90 ILE A C 1
ATOM 725 O O . ILE A 1 90 ? 0.188 -4.700 -3.099 1.00 97.56 90 ILE A O 1
ATOM 729 N N . ASP A 1 91 ? 1.736 -3.920 -1.636 1.00 97.62 91 ASP A N 1
ATOM 730 C CA . ASP A 1 91 ? 1.482 -4.852 -0.549 1.00 97.62 91 ASP A CA 1
ATOM 731 C C . ASP A 1 91 ? 0.928 -4.137 0.673 1.00 97.62 91 ASP A C 1
ATOM 733 O O . ASP A 1 91 ? 1.170 -2.947 0.876 1.00 97.62 91 ASP A O 1
ATOM 737 N N . PHE A 1 92 ? 0.166 -4.872 1.477 1.00 97.56 92 PHE A N 1
ATOM 738 C CA . PHE A 1 92 ? -0.488 -4.358 2.667 1.00 97.56 92 PHE A CA 1
ATOM 739 C C . PHE A 1 92 ? -0.185 -5.239 3.865 1.00 97.56 92 PHE A C 1
ATOM 741 O O . PHE A 1 92 ? -0.247 -6.461 3.791 1.00 97.56 92 PHE A O 1
ATOM 748 N N . SER A 1 93 ? 0.044 -4.584 4.990 1.00 96.50 93 SER A N 1
ATOM 749 C CA . SER A 1 93 ? 0.129 -5.164 6.317 1.00 96.50 93 SER A CA 1
ATOM 750 C C . SER A 1 93 ? -0.902 -4.440 7.179 1.00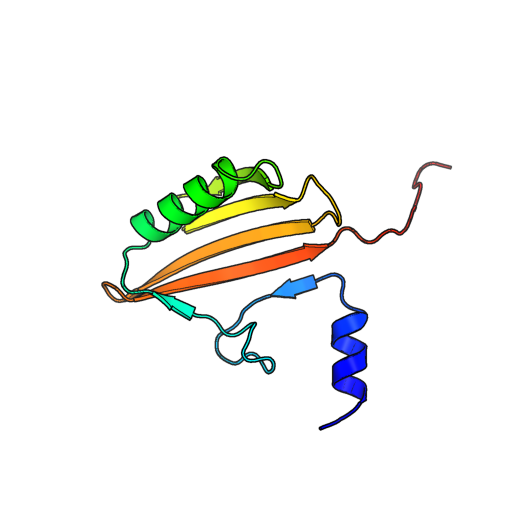 96.50 93 SER A C 1
ATOM 752 O O . SER A 1 93 ? -0.877 -3.214 7.300 1.00 96.50 93 SER A O 1
ATOM 754 N N . VAL A 1 94 ? -1.891 -5.175 7.684 1.00 95.50 94 VAL A N 1
ATOM 755 C CA . VAL A 1 94 ? -3.052 -4.616 8.380 1.00 95.50 94 VAL A CA 1
ATOM 756 C C . VAL A 1 94 ? -3.197 -5.282 9.734 1.00 95.50 94 VAL A C 1
ATOM 758 O O . VAL A 1 94 ? -3.433 -6.484 9.824 1.00 95.50 94 VAL A O 1
ATOM 761 N N . THR A 1 95 ? -3.135 -4.482 10.790 1.00 93.25 95 THR A N 1
ATOM 762 C CA . THR A 1 95 ? -3.346 -4.933 12.166 1.00 93.25 95 THR A CA 1
ATOM 763 C C . THR A 1 95 ? -4.561 -4.222 12.733 1.00 93.25 95 THR A C 1
ATOM 765 O O . THR A 1 95 ? -4.588 -2.998 12.838 1.00 93.25 95 THR A O 1
ATOM 768 N N . THR A 1 96 ? -5.599 -4.970 13.083 1.00 90.56 96 THR A N 1
ATOM 769 C CA . THR A 1 96 ? -6.756 -4.426 13.796 1.00 90.56 96 THR A CA 1
ATOM 770 C C . THR A 1 96 ? -6.404 -4.186 15.255 1.00 90.56 96 THR A C 1
ATOM 772 O O . THR A 1 96 ? -5.707 -4.992 15.859 1.00 90.56 96 THR A O 1
ATOM 775 N N . GLU A 1 97 ? -6.908 -3.102 15.840 1.00 77.75 97 GLU A N 1
ATOM 776 C CA . GLU A 1 97 ? -6.841 -2.956 17.294 1.00 77.75 97 GLU A CA 1
ATOM 777 C C . GLU A 1 97 ? -7.709 -4.060 17.918 1.00 77.75 97 GLU A C 1
ATOM 779 O O . GLU A 1 97 ? -8.909 -4.155 17.639 1.00 77.75 97 GLU A O 1
ATOM 784 N N . SER A 1 98 ? -7.104 -4.926 18.732 1.00 62.22 98 SER A N 1
ATOM 785 C CA . SER A 1 98 ? -7.853 -5.886 19.539 1.00 62.22 98 SER A CA 1
ATOM 786 C C . SER A 1 98 ? -8.687 -5.124 20.571 1.00 62.22 98 SER A C 1
ATOM 788 O O . SER A 1 98 ? -8.167 -4.278 21.295 1.00 62.22 98 SER A O 1
ATOM 790 N N . THR A 1 99 ? -9.984 -5.424 20.672 1.00 51.12 99 THR A N 1
ATOM 791 C CA . THR A 1 99 ? -10.874 -4.898 21.722 1.00 51.12 99 THR A CA 1
ATOM 792 C C . THR A 1 99 ? -10.617 -5.584 23.066 1.00 51.12 99 THR A C 1
ATOM 794 O O . THR A 1 99 ? -11.559 -6.026 23.723 1.00 51.12 99 THR A O 1
ATOM 797 N N . LEU A 1 100 ? -9.359 -5.739 23.471 1.00 47.69 100 LEU A N 1
ATOM 798 C CA . LEU A 1 100 ? -9.048 -6.058 24.856 1.00 47.69 100 LEU A CA 1
ATOM 799 C C . LEU A 1 100 ? -8.928 -4.728 25.608 1.00 47.69 100 LEU A C 1
ATOM 801 O O . LEU A 1 100 ? -7.988 -3.978 25.342 1.00 47.69 100 LEU A O 1
ATOM 805 N N . PRO A 1 101 ? -9.854 -4.407 26.530 1.00 42.41 101 PRO A N 1
ATOM 806 C CA . PRO A 1 101 ? -9.668 -3.300 27.449 1.00 42.41 101 PRO A CA 1
ATOM 807 C C . PRO A 1 101 ? -8.652 -3.770 28.489 1.00 42.41 101 PRO A C 1
ATOM 809 O O . PRO A 1 101 ? -9.019 -4.260 29.553 1.00 42.41 101 PRO A O 1
ATOM 812 N N . ILE A 1 102 ? -7.364 -3.734 28.155 1.00 44.72 102 ILE A N 1
ATOM 813 C CA . ILE A 1 102 ? -6.329 -3.888 29.173 1.00 44.72 102 ILE A CA 1
ATOM 814 C C . ILE A 1 102 ? -5.978 -2.483 29.630 1.00 44.72 102 ILE A C 1
ATOM 816 O O . ILE A 1 102 ? -5.074 -1.840 29.097 1.00 44.72 102 ILE A O 1
ATOM 820 N N . ASP A 1 103 ? -6.743 -2.004 30.606 1.00 40.47 103 ASP A N 1
ATOM 821 C CA . ASP A 1 103 ? -6.342 -0.885 31.444 1.00 40.47 103 ASP A CA 1
ATOM 822 C C . ASP A 1 103 ? -5.079 -1.311 32.212 1.00 40.47 103 ASP A C 1
ATOM 824 O O . ASP A 1 103 ? -5.145 -1.895 33.291 1.00 40.47 103 ASP A O 1
ATOM 828 N N . PHE A 1 104 ? -3.897 -1.057 31.646 1.00 49.34 104 PHE A N 1
ATOM 829 C CA . PHE A 1 104 ? -2.620 -1.181 32.355 1.00 49.34 104 PHE A CA 1
ATOM 830 C C . PHE A 1 104 ? -2.363 0.048 33.233 1.00 49.34 104 PHE A C 1
ATOM 832 O O . PHE A 1 104 ? -1.334 0.686 33.076 1.00 49.34 104 PHE A O 1
ATOM 839 N N . TRP A 1 105 ? -3.285 0.385 34.138 1.00 46.62 105 TRP A N 1
ATOM 840 C CA . TRP A 1 105 ? -3.031 1.277 35.279 1.00 46.62 105 TRP A CA 1
ATOM 841 C C . TRP A 1 105 ? -4.0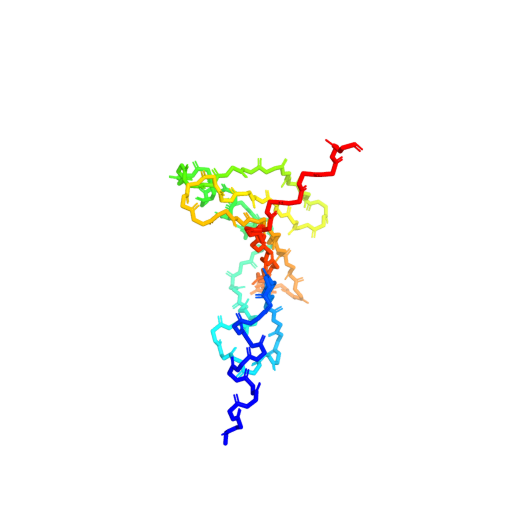11 0.947 36.419 1.00 46.62 105 TRP A C 1
ATOM 843 O O . TRP A 1 105 ? -5.045 1.594 36.577 1.00 46.62 105 TRP A O 1
ATOM 853 N N . LEU A 1 106 ? -3.663 -0.084 37.194 1.00 40.72 106 LEU A N 1
ATOM 854 C CA . LEU A 1 106 ? -4.031 -0.260 38.605 1.00 40.72 106 LEU A CA 1
ATOM 855 C C . LEU A 1 106 ? -2.756 -0.109 39.436 1.00 40.72 106 LEU A C 1
ATOM 857 O O . LEU A 1 106 ? -1.718 -0.649 38.985 1.00 40.72 106 LEU A O 1
#

Nearest PDB structures (foldseek):
  4fpw-assembly3_B  TM=6.099E-01  e=4.313E-02  Micromonospora echinospora
  4fpw-assembly3_A  TM=5.902E-01  e=8.980E-02  Micromonospora echinospora
  2ffs-assembly1_A  TM=4.466E-01  e=1.005E-01  Pseudomonas aeruginosa PAO1
  1z94-assembly1_A  TM=5.371E-01  e=1.273E+00  Chromobacterium violaceum ATCC 12472
  3h0v-assembly1_A  TM=3.919E-01  e=1.137E+00  Homo sapiens

Foldseek 3Di:
DDPVVVVVVVPALKDKADCPDPDPVRHWDKFQDDLVVVLVVVVCVQVVDPQKDWPDDDPPQSWTWIWRPPDFIKIKIWHWDDPDHRTITIMIIIGTDPPDPPPPDD

pLDDT: mean 87.12, std 17.64, range [40.47, 98.5]

Solvent-accessible surface area (backbone atoms only — not comparable to full-atom values): 6068 Å² total; per-residue (Å²): 137,65,72,68,60,59,52,56,66,74,70,48,57,60,52,62,42,35,83,81,39,92,51,76,91,32,34,51,47,75,40,85,39,50,35,67,59,50,45,53,49,52,53,51,55,43,70,75,36,89,43,40,43,78,76,49,73,40,78,90,77,28,32,40,30,32,32,34,79,55,80,81,41,28,43,36,40,36,40,27,48,53,84,45,94,52,36,15,39,54,37,43,41,37,37,41,67,71,91,67,89,73,77,89,78,129

Mean predicted aligned error: 7.45 Å

Radius of gyration: 16.03 Å; Cα contacts (8 Å, |Δi|>4): 184; chains: 1; bounding box: 28×40×54 Å

Secondary structure (DSSP, 8-state):
--HHHHHHHHH-SEEE-BTT-SSGGGBPEEESS-HHHHHHHHHHHHHH-TTEEEEEEETTTTEEEEEE-SSS-EEEEEEEEEEETTEEEEEEEEEEPP--------

Sequence (106 aa):
MSFRRTIAKYFSDHAETNDTHIDPSLQTHYYKTTSEKGLNMLENLFKNDPKYHINAISKEHGEISATIVKGKKAFIVATVIMVRPYRTAIDFSVTTESTLPIDFWL

Organism: NCBI:txid237679